Protein AF-A0AAW5MU94-F1 (afdb_monomer)

Structure (mmCIF, N/CA/C/O backbone):
data_AF-A0AAW5MU94-F1
#
_entry.id   AF-A0AAW5MU94-F1
#
loop_
_atom_site.group_PDB
_atom_site.id
_atom_site.type_symbol
_atom_site.label_atom_id
_atom_site.label_alt_id
_atom_site.label_comp_id
_atom_site.label_asym_id
_atom_site.label_entity_id
_atom_site.label_seq_id
_atom_site.pdbx_PDB_ins_code
_atom_site.Cartn_x
_atom_site.Cartn_y
_atom_site.Cartn_z
_atom_site.occupancy
_atom_site.B_iso_or_equiv
_atom_site.auth_seq_id
_atom_site.auth_comp_id
_atom_site.auth_asym_id
_atom_site.auth_atom_id
_atom_site.pdbx_PDB_model_num
ATOM 1 N N . LEU A 1 1 ? -4.472 -8.359 -6.532 1.00 60.62 1 LEU A N 1
ATOM 2 C CA . LEU A 1 1 ? -4.000 -6.972 -6.749 1.00 60.62 1 LEU A CA 1
ATOM 3 C C . LEU A 1 1 ? -4.367 -6.139 -5.529 1.00 60.62 1 LEU A C 1
ATOM 5 O O . LEU A 1 1 ? -5.458 -6.330 -5.005 1.00 60.62 1 LEU A O 1
ATOM 9 N N . SER A 1 2 ? -3.456 -5.291 -5.047 1.00 80.75 2 SER A N 1
ATOM 10 C CA . SER A 1 2 ? -3.722 -4.347 -3.952 1.00 80.75 2 SER A CA 1
ATOM 11 C C . SER A 1 2 ? -4.607 -3.190 -4.442 1.00 80.75 2 SER A C 1
ATOM 13 O O . SER A 1 2 ? -4.626 -2.896 -5.637 1.00 80.75 2 SER A O 1
ATOM 15 N N . LEU A 1 3 ? -5.322 -2.504 -3.540 1.00 86.62 3 LEU A N 1
ATOM 16 C CA . LEU A 1 3 ? -6.127 -1.327 -3.905 1.00 86.62 3 LEU A CA 1
ATOM 17 C C . LEU A 1 3 ? -5.268 -0.224 -4.548 1.00 86.62 3 LEU A C 1
ATOM 19 O O . LEU A 1 3 ? -5.679 0.373 -5.535 1.00 86.62 3 LEU A O 1
ATOM 23 N N . ALA A 1 4 ? -4.051 -0.025 -4.038 1.00 90.38 4 ALA A N 1
ATOM 24 C CA . ALA A 1 4 ? -3.072 0.915 -4.581 1.00 90.38 4 ALA A CA 1
ATOM 25 C C . ALA A 1 4 ? -2.655 0.578 -6.028 1.00 90.38 4 ALA A C 1
ATOM 27 O O . ALA A 1 4 ? -2.471 1.466 -6.855 1.00 90.38 4 ALA A O 1
ATOM 28 N N . ALA A 1 5 ? -2.561 -0.712 -6.369 1.00 89.69 5 ALA A N 1
ATOM 29 C CA . ALA A 1 5 ? -2.297 -1.147 -7.738 1.00 89.69 5 ALA A CA 1
ATOM 30 C C . ALA A 1 5 ? -3.487 -0.910 -8.681 1.00 89.69 5 ALA A C 1
ATOM 32 O O . ALA A 1 5 ? -3.282 -0.601 -9.849 1.00 89.69 5 ALA A O 1
ATOM 33 N N . ILE A 1 6 ? -4.719 -1.044 -8.181 1.00 92.12 6 ILE A N 1
ATOM 34 C CA . ILE A 1 6 ? -5.939 -0.803 -8.966 1.00 92.12 6 ILE A CA 1
ATOM 35 C C . ILE A 1 6 ? -6.132 0.696 -9.223 1.00 92.12 6 ILE A C 1
ATOM 37 O O . ILE A 1 6 ? -6.508 1.083 -10.325 1.00 92.12 6 ILE A O 1
ATOM 41 N N . SER A 1 7 ? -5.867 1.543 -8.224 1.00 92.88 7 SER A N 1
ATOM 42 C CA . SER A 1 7 ? -6.001 2.999 -8.344 1.00 92.88 7 SER A CA 1
ATOM 43 C C . SER A 1 7 ? -4.811 3.675 -9.032 1.00 92.88 7 SER A C 1
ATOM 45 O O . SER A 1 7 ? -4.924 4.829 -9.436 1.00 92.88 7 SER A O 1
ATOM 47 N N . GLY A 1 8 ? -3.670 2.987 -9.141 1.00 93.44 8 GLY A N 1
ATOM 48 C CA . GLY A 1 8 ? -2.445 3.517 -9.740 1.00 93.44 8 GLY A CA 1
ATOM 49 C C . GLY A 1 8 ? -1.724 4.569 -8.891 1.00 93.44 8 GLY A C 1
ATOM 50 O O . GLY A 1 8 ? -0.833 5.248 -9.393 1.00 93.44 8 GLY A O 1
ATOM 51 N N . GLN A 1 9 ? -2.081 4.713 -7.613 1.00 95.69 9 GLN A N 1
ATOM 52 C CA . GLN A 1 9 ? -1.517 5.723 -6.715 1.00 95.69 9 GLN A CA 1
ATOM 53 C C . GLN A 1 9 ? -1.326 5.192 -5.293 1.00 95.69 9 GLN A C 1
ATOM 55 O O . GLN A 1 9 ? -1.823 4.124 -4.938 1.00 95.69 9 GLN A O 1
ATOM 60 N N . ALA A 1 10 ? -0.596 5.946 -4.470 1.00 97.38 10 ALA A N 1
ATOM 61 C CA . ALA A 1 10 ? -0.443 5.641 -3.053 1.00 97.38 10 ALA A CA 1
ATOM 62 C C . ALA A 1 10 ? -1.808 5.692 -2.343 1.00 97.38 10 ALA A C 1
ATOM 64 O O . ALA A 1 10 ? -2.556 6.658 -2.491 1.00 97.38 10 ALA A O 1
ATOM 65 N N . VAL A 1 11 ? -2.135 4.652 -1.576 1.00 98.12 11 VAL A N 1
ATOM 66 C CA . VAL A 1 11 ? -3.407 4.525 -0.854 1.00 98.12 11 VAL A CA 1
ATOM 67 C C . VAL A 1 11 ? -3.153 4.100 0.586 1.00 98.12 11 VAL A C 1
ATOM 69 O O . VAL A 1 11 ? -2.306 3.249 0.855 1.00 98.12 11 VAL A O 1
ATOM 72 N N . LYS A 1 12 ? -3.934 4.672 1.504 1.00 98.25 12 LYS A N 1
ATOM 73 C CA . LYS A 1 12 ? -4.039 4.232 2.894 1.00 98.25 12 LYS A CA 1
ATOM 74 C C . LYS A 1 12 ? -5.450 3.715 3.158 1.00 98.25 12 LYS A C 1
ATOM 76 O O . LYS A 1 12 ? -6.412 4.388 2.799 1.00 98.25 12 LYS A O 1
ATOM 81 N N . THR A 1 13 ? -5.559 2.554 3.791 1.00 98.00 13 THR A N 1
ATOM 82 C CA . THR A 1 13 ? -6.816 2.018 4.329 1.00 98.00 13 THR A CA 1
ATOM 83 C C . THR A 1 13 ? -6.628 1.650 5.792 1.00 98.00 13 THR A C 1
ATOM 85 O O . T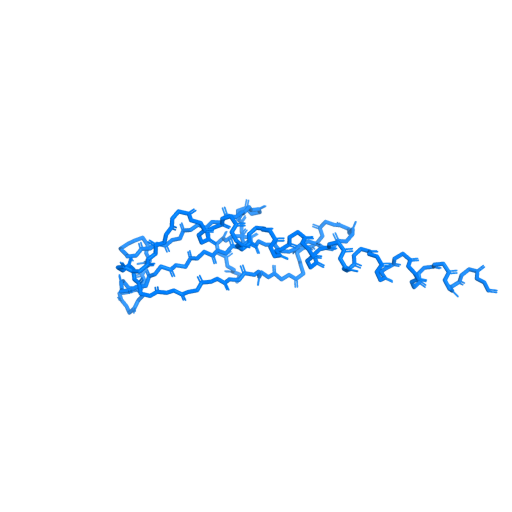HR A 1 13 ? -5.559 1.187 6.190 1.00 98.00 13 THR A O 1
ATOM 88 N N . MET A 1 14 ? -7.643 1.879 6.617 1.00 97.81 14 MET A N 1
ATOM 89 C CA . MET A 1 14 ? -7.571 1.605 8.051 1.00 97.81 14 MET A CA 1
ATOM 90 C C . MET A 1 14 ? -8.933 1.243 8.626 1.00 97.81 14 MET A C 1
ATOM 92 O O . MET A 1 14 ? -9.962 1.656 8.094 1.00 97.81 14 MET A O 1
ATOM 96 N N . ALA A 1 15 ? -8.923 0.504 9.732 1.00 97.31 15 ALA A N 1
ATOM 97 C CA . ALA A 1 15 ? -10.126 0.172 10.483 1.00 97.31 15 ALA A CA 1
ATOM 98 C C . ALA A 1 15 ? -11.244 -0.443 9.619 1.00 97.31 15 ALA A C 1
ATOM 100 O O . ALA A 1 15 ? -11.012 -1.394 8.866 1.00 97.31 15 ALA A O 1
ATOM 101 N N . ASP A 1 16 ? -12.451 0.101 9.736 1.00 97.19 16 ASP A N 1
ATOM 102 C CA . ASP A 1 16 ? -13.686 -0.330 9.088 1.00 97.19 16 ASP A CA 1
ATOM 103 C C . ASP A 1 16 ? -13.735 -0.037 7.581 1.00 97.19 16 ASP A C 1
ATOM 105 O O . ASP A 1 16 ? -14.612 -0.545 6.882 1.00 97.19 16 ASP A O 1
ATOM 109 N N . GLN A 1 17 ? -12.743 0.679 7.039 1.00 97.25 17 GLN A N 1
ATOM 110 C CA . GLN A 1 17 ? -12.537 0.769 5.590 1.00 97.25 17 GLN A CA 1
ATOM 111 C C . GLN A 1 17 ? -12.147 -0.589 4.988 1.00 97.25 17 GLN A C 1
ATOM 113 O O . GLN A 1 17 ? -12.338 -0.825 3.792 1.00 97.25 17 GLN A O 1
ATOM 118 N N . HIS A 1 18 ? -11.584 -1.497 5.794 1.00 97.44 18 HIS A N 1
ATOM 119 C CA . HIS A 1 18 ? -11.296 -2.854 5.357 1.00 97.44 18 HIS A CA 1
ATOM 120 C C . HIS A 1 18 ? -12.564 -3.712 5.335 1.00 97.44 18 HIS A C 1
ATOM 122 O O . HIS A 1 18 ? -13.278 -3.840 6.329 1.00 97.44 18 HIS A O 1
ATOM 128 N N . PHE A 1 19 ? -12.773 -4.424 4.224 1.00 96.56 19 PHE A N 1
ATOM 129 C CA . PHE A 1 19 ? -13.900 -5.350 4.070 1.00 96.56 19 PHE A CA 1
ATOM 130 C C . PHE A 1 19 ? -13.897 -6.498 5.098 1.00 96.56 19 PHE A C 1
ATOM 132 O O . PHE A 1 19 ? -14.949 -6.993 5.494 1.00 96.56 19 PHE A O 1
ATOM 139 N N . LYS A 1 20 ? -12.715 -6.972 5.514 1.00 97.75 20 LYS A N 1
ATOM 140 C CA . LYS A 1 20 ? -12.580 -8.083 6.466 1.00 97.75 20 LYS A CA 1
ATOM 141 C C . LYS A 1 20 ? -12.351 -7.549 7.878 1.00 97.75 20 LYS A C 1
ATOM 143 O O . LYS A 1 20 ? -11.339 -6.901 8.122 1.00 97.75 20 LYS A O 1
ATOM 148 N N . GLN A 1 21 ? -13.220 -7.944 8.810 1.00 97.88 21 GLN A N 1
ATOM 149 C CA . GLN A 1 21 ? -13.150 -7.555 10.227 1.00 97.88 21 GLN A CA 1
ATOM 150 C C . GLN A 1 21 ? -11.817 -7.895 10.905 1.00 97.88 21 GLN A C 1
ATOM 152 O O . GLN A 1 21 ? -11.365 -7.162 11.774 1.00 97.88 21 GLN A O 1
ATOM 157 N N . VAL A 1 22 ? -11.130 -8.958 10.469 1.00 98.12 22 VAL A N 1
ATOM 158 C CA . VAL A 1 22 ? -9.796 -9.316 10.989 1.00 98.12 22 VAL A CA 1
ATOM 159 C C . VAL A 1 22 ? -8.748 -8.207 10.779 1.00 98.12 22 VAL A C 1
ATOM 161 O O . VAL A 1 22 ? -7.757 -8.151 11.500 1.00 98.12 22 VAL A O 1
ATOM 164 N N . LEU A 1 23 ? -8.968 -7.309 9.812 1.00 98.25 23 LEU A N 1
ATOM 165 C CA . LEU A 1 23 ? -8.082 -6.185 9.499 1.00 98.25 23 LEU A CA 1
ATOM 166 C C . LEU A 1 23 ? -8.509 -4.874 10.180 1.00 98.25 23 LEU A C 1
ATOM 168 O O . LEU A 1 23 ? -7.872 -3.848 9.961 1.00 98.25 23 LEU A O 1
ATOM 172 N N . TRP A 1 24 ? -9.573 -4.869 10.988 1.00 98.38 24 TRP A N 1
ATOM 173 C CA . 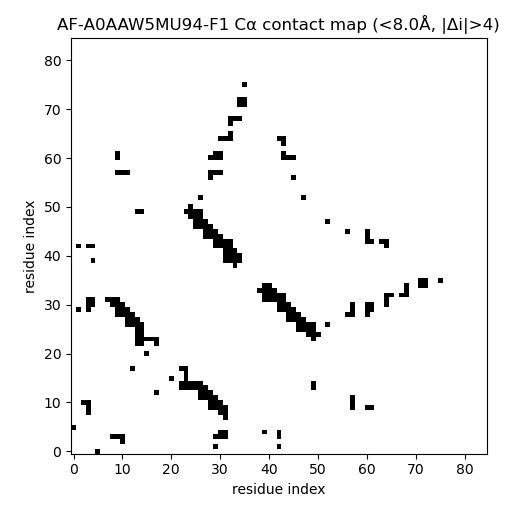TRP A 1 24 ? -10.080 -3.638 11.607 1.00 98.38 24 TRP A CA 1
ATOM 174 C C . TRP A 1 24 ? -9.140 -3.046 12.661 1.00 98.38 24 TR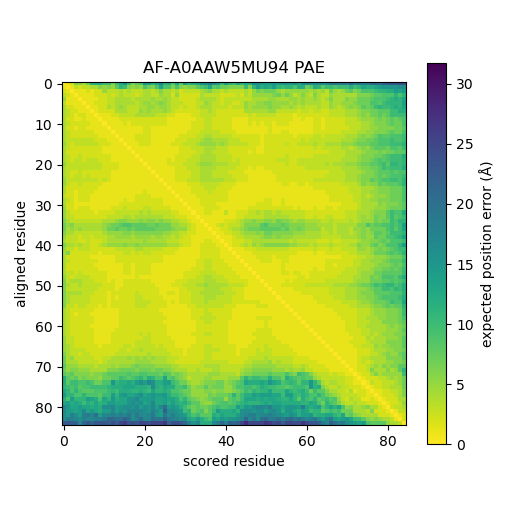P A C 1
ATOM 176 O O . TRP A 1 24 ? -9.164 -1.845 12.891 1.00 98.38 24 TRP A O 1
ATOM 186 N N . ASN A 1 25 ? -8.242 -3.840 13.239 1.00 98.31 25 ASN A N 1
ATOM 187 C CA . ASN A 1 25 ? -7.239 -3.320 14.175 1.00 98.31 25 ASN A CA 1
ATOM 188 C C . ASN A 1 25 ? -5.948 -2.877 13.464 1.00 98.31 25 ASN A C 1
ATOM 190 O O . ASN A 1 25 ? -4.929 -2.658 14.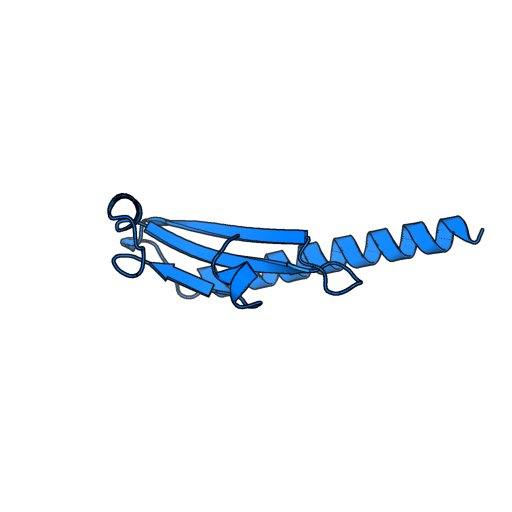112 1.00 98.31 25 ASN A O 1
ATOM 194 N N . TRP A 1 26 ? -5.962 -2.777 12.130 1.00 98.62 26 TRP A N 1
ATOM 195 C CA . TRP A 1 26 ? -4.787 -2.483 11.314 1.00 98.62 26 TRP A CA 1
ATOM 196 C C . TRP A 1 26 ? -4.989 -1.243 10.445 1.00 98.62 26 TRP A C 1
ATOM 198 O O . TRP A 1 26 ? -6.092 -0.945 9.977 1.00 98.62 26 TRP A O 1
ATOM 208 N N . ALA A 1 27 ? -3.882 -0.561 10.174 1.00 98.56 27 ALA A N 1
ATOM 209 C CA . ALA A 1 27 ? -3.734 0.397 9.093 1.00 98.56 27 ALA A CA 1
ATOM 210 C C . ALA A 1 27 ? -2.733 -0.148 8.067 1.00 98.56 27 ALA A C 1
ATOM 212 O O . ALA A 1 27 ? -1.694 -0.701 8.431 1.00 98.56 27 ALA A O 1
ATOM 213 N N . PHE A 1 28 ? -3.045 0.028 6.785 1.00 98.44 28 PHE A N 1
ATOM 214 C CA . PHE A 1 28 ? -2.172 -0.311 5.669 1.00 98.44 28 PHE A CA 1
ATOM 215 C C . PHE A 1 28 ? -1.939 0.922 4.803 1.00 98.44 28 PHE A C 1
ATOM 217 O O . PHE A 1 28 ? -2.887 1.528 4.308 1.00 98.44 28 PHE A O 1
ATOM 224 N N . CYS A 1 29 ? -0.675 1.254 4.571 1.00 98.50 29 CYS A N 1
ATOM 225 C CA . CYS A 1 29 ? -0.246 2.182 3.530 1.00 98.50 29 CYS A CA 1
ATOM 226 C C . CYS A 1 29 ? 0.389 1.372 2.407 1.00 98.50 29 CYS A C 1
ATOM 228 O O . CYS A 1 29 ? 1.202 0.492 2.676 1.00 98.50 29 CYS A O 1
ATOM 230 N N . ALA A 1 30 ? 0.036 1.653 1.159 1.00 98.31 30 ALA A N 1
ATOM 231 C CA . ALA A 1 30 ? 0.565 0.938 0.010 1.00 98.31 30 ALA A CA 1
ATOM 232 C C . ALA A 1 30 ? 0.813 1.890 -1.161 1.00 98.31 30 ALA A C 1
ATOM 234 O O . ALA A 1 30 ? -0.052 2.696 -1.495 1.00 98.31 30 ALA A O 1
ATOM 235 N N . THR A 1 31 ? 1.967 1.761 -1.816 1.00 98.25 31 THR A N 1
ATOM 236 C CA . THR A 1 31 ? 2.311 2.513 -3.029 1.00 98.25 31 THR A CA 1
ATOM 237 C C . THR A 1 31 ? 2.694 1.553 -4.159 1.00 98.25 31 THR A C 1
ATOM 239 O O . THR A 1 31 ? 3.564 0.700 -3.947 1.00 98.25 31 THR A O 1
ATOM 242 N N . PRO A 1 32 ? 2.069 1.646 -5.350 1.00 96.75 32 PRO A N 1
ATOM 243 C CA . PRO A 1 32 ? 2.418 0.796 -6.482 1.00 96.75 32 PRO A CA 1
ATOM 244 C C . PRO A 1 32 ? 3.805 1.141 -7.036 1.00 96.75 32 PRO A C 1
ATOM 246 O O . PRO A 1 32 ? 4.225 2.297 -7.038 1.00 96.75 32 PRO A O 1
ATOM 249 N N . LEU A 1 33 ? 4.500 0.120 -7.533 1.00 94.12 33 LEU A N 1
ATOM 250 C CA . LEU A 1 33 ? 5.769 0.236 -8.244 1.00 94.12 33 LEU A CA 1
ATOM 251 C C . LEU A 1 33 ? 5.533 0.022 -9.736 1.00 94.12 33 LEU A C 1
ATOM 253 O O . LEU A 1 33 ? 4.893 -0.964 -10.115 1.00 94.12 33 LEU A O 1
ATOM 257 N N . PHE A 1 34 ? 6.115 0.879 -10.568 1.00 88.88 34 PHE A N 1
ATOM 258 C CA . PHE A 1 34 ? 6.068 0.754 -12.022 1.00 88.88 34 PHE A CA 1
ATOM 259 C C . PHE A 1 34 ? 7.479 0.578 -12.587 1.00 88.88 34 PHE A C 1
ATOM 261 O O . PHE A 1 34 ? 8.425 1.181 -12.086 1.00 88.88 34 PHE A O 1
ATOM 268 N N . ASP A 1 35 ? 7.620 -0.264 -13.610 1.00 85.31 35 ASP A N 1
ATOM 269 C CA . ASP A 1 35 ? 8.862 -0.384 -14.376 1.00 85.31 35 ASP A CA 1
ATOM 270 C C . ASP A 1 35 ? 9.038 0.786 -15.367 1.00 85.31 35 ASP A C 1
ATOM 272 O O . ASP A 1 35 ? 8.170 1.652 -15.507 1.00 85.31 35 ASP A O 1
ATOM 276 N N . SER A 1 36 ? 10.153 0.793 -16.107 1.00 81.12 36 SER A N 1
ATOM 277 C CA . SER A 1 36 ? 10.450 1.792 -17.151 1.00 81.12 36 SER A CA 1
ATOM 278 C C . SER A 1 36 ? 9.401 1.892 -18.258 1.00 81.12 36 SER A C 1
ATOM 280 O O . SER A 1 36 ? 9.349 2.896 -18.964 1.00 81.12 36 SER A O 1
ATOM 282 N N . LYS A 1 37 ? 8.556 0.870 -18.419 1.00 85.94 37 LYS A N 1
ATOM 283 C CA . LYS A 1 37 ? 7.489 0.806 -19.423 1.00 85.94 37 LYS A CA 1
ATOM 284 C C . LYS A 1 37 ? 6.127 1.186 -18.836 1.00 85.94 37 LYS A C 1
ATOM 286 O O . LYS A 1 37 ? 5.112 1.004 -19.504 1.00 85.94 37 LYS A O 1
ATOM 291 N N . GLY A 1 38 ? 6.088 1.673 -17.594 1.00 85.69 38 GLY A N 1
ATOM 292 C CA . GLY A 1 38 ? 4.855 2.008 -16.887 1.00 85.69 38 GLY A CA 1
ATOM 293 C C . GLY A 1 38 ? 4.038 0.785 -16.466 1.00 85.69 38 GLY A C 1
ATOM 294 O O . GLY A 1 38 ? 2.866 0.923 -16.122 1.00 85.69 38 GLY A O 1
ATOM 295 N N . ARG A 1 39 ? 4.614 -0.423 -16.495 1.00 90.00 39 ARG A N 1
ATOM 296 C CA . ARG A 1 39 ? 3.919 -1.645 -16.076 1.00 90.00 39 ARG A CA 1
ATOM 297 C C . ARG A 1 39 ? 4.062 -1.823 -14.576 1.00 90.00 39 ARG A C 1
ATOM 299 O O . ARG A 1 39 ? 5.151 -1.669 -14.029 1.00 90.00 39 ARG A O 1
ATOM 306 N N . LEU A 1 40 ? 2.969 -2.198 -13.919 1.00 92.06 40 LEU A N 1
ATOM 307 C CA . LEU A 1 40 ? 2.988 -2.546 -12.504 1.00 92.06 40 LEU A CA 1
ATOM 308 C C . LEU A 1 40 ? 3.949 -3.723 -12.269 1.00 92.06 40 LEU A C 1
ATOM 310 O O . LEU A 1 40 ? 3.745 -4.805 -12.817 1.00 92.06 40 LEU A O 1
ATOM 314 N N . THR A 1 41 ? 4.959 -3.513 -11.429 1.00 91.19 41 THR A N 1
ATOM 315 C CA . THR A 1 41 ? 5.962 -4.531 -11.069 1.00 91.19 41 THR A CA 1
ATOM 316 C C . THR A 1 41 ? 5.835 -4.989 -9.612 1.00 91.19 41 THR A C 1
ATOM 318 O O . THR A 1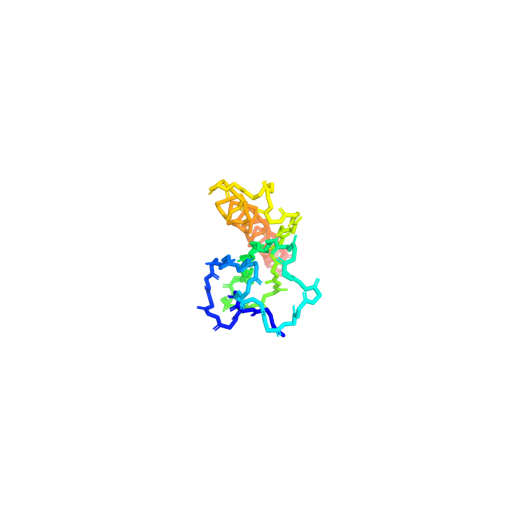 41 ? 6.281 -6.073 -9.245 1.00 91.19 41 THR A O 1
ATOM 321 N N . GLY A 1 42 ? 5.165 -4.204 -8.761 1.00 93.44 42 GLY A N 1
ATOM 322 C CA . GLY A 1 42 ? 4.981 -4.558 -7.356 1.00 93.44 42 GLY A CA 1
ATOM 323 C C . GLY A 1 42 ? 4.266 -3.489 -6.537 1.00 93.44 42 GLY A C 1
ATOM 324 O O . GLY A 1 42 ? 3.623 -2.582 -7.065 1.00 93.44 42 GLY A O 1
ATOM 325 N N . THR A 1 43 ? 4.348 -3.603 -5.215 1.00 96.31 43 THR A N 1
ATOM 326 C CA . THR A 1 43 ? 3.796 -2.628 -4.266 1.00 96.31 43 THR A CA 1
ATOM 327 C C . THR A 1 43 ? 4.674 -2.599 -3.022 1.00 96.31 43 THR A C 1
ATOM 329 O O . THR A 1 43 ? 4.983 -3.655 -2.474 1.00 96.31 43 THR A O 1
ATOM 332 N N . ILE A 1 44 ? 5.038 -1.405 -2.558 1.00 97.56 44 ILE A N 1
ATOM 333 C CA . ILE A 1 44 ? 5.614 -1.207 -1.224 1.00 97.56 44 ILE A CA 1
ATOM 334 C C . ILE A 1 44 ? 4.464 -1.016 -0.247 1.00 97.56 44 ILE A C 1
ATOM 336 O O . ILE A 1 44 ? 3.604 -0.170 -0.492 1.00 97.56 44 ILE A O 1
ATOM 340 N N . ALA A 1 45 ? 4.442 -1.786 0.840 1.00 97.75 45 ALA A N 1
ATOM 341 C CA . ALA A 1 45 ? 3.400 -1.700 1.852 1.00 97.75 45 ALA A CA 1
ATOM 342 C C . ALA A 1 45 ? 3.984 -1.560 3.261 1.00 97.75 45 ALA A C 1
ATOM 344 O O . ALA A 1 45 ? 5.015 -2.149 3.578 1.00 97.75 45 ALA A O 1
ATOM 345 N N . LEU A 1 46 ? 3.285 -0.803 4.101 1.00 98.56 46 LEU A N 1
ATOM 346 C CA . LEU A 1 46 ? 3.526 -0.670 5.532 1.00 98.56 46 LEU A CA 1
ATOM 347 C C . LEU A 1 46 ? 2.236 -1.041 6.255 1.00 98.56 46 LEU A C 1
ATOM 349 O O . LEU A 1 46 ? 1.170 -0.533 5.907 1.00 98.56 46 LEU A O 1
ATOM 353 N N . ALA A 1 47 ? 2.347 -1.922 7.246 1.00 98.31 47 ALA A N 1
ATOM 354 C CA . ALA A 1 47 ? 1.244 -2.333 8.102 1.00 98.31 47 ALA A CA 1
ATOM 355 C C . ALA A 1 47 ? 1.590 -2.046 9.563 1.00 98.31 47 ALA A C 1
ATOM 357 O O . ALA A 1 47 ? 2.689 -2.372 10.012 1.00 98.31 47 ALA A O 1
ATOM 358 N N . CYS A 1 48 ? 0.653 -1.467 10.303 1.00 98.44 48 CYS A N 1
ATOM 359 C CA . CYS A 1 48 ? 0.783 -1.251 11.741 1.00 98.44 48 CYS A CA 1
ATOM 360 C C . CYS A 1 48 ? -0.586 -1.369 12.430 1.00 98.44 48 CYS A C 1
ATOM 362 O O . CYS A 1 48 ? -1.616 -1.291 11.748 1.00 98.44 48 CYS A O 1
ATOM 364 N N . PRO A 1 49 ? -0.627 -1.566 13.761 1.00 98.69 49 PRO A N 1
ATOM 365 C CA . PRO A 1 49 ? -1.857 -1.391 14.524 1.00 98.69 49 PRO A CA 1
ATOM 366 C C . PRO A 1 49 ? -2.463 -0.015 14.242 1.00 98.69 49 PRO A C 1
ATOM 368 O O . PRO A 1 49 ? -1.732 0.975 14.139 1.00 98.69 49 PRO A O 1
ATOM 371 N N . VAL A 1 50 ? -3.785 0.060 14.095 1.00 98.31 50 VAL A N 1
ATOM 372 C CA . VAL A 1 50 ? -4.456 1.300 13.675 1.00 98.31 50 VAL A CA 1
ATOM 373 C C . VAL A 1 50 ? -4.207 2.456 14.648 1.00 98.31 50 VAL A C 1
ATOM 375 O O . VAL A 1 50 ? -4.100 3.603 14.223 1.00 98.31 50 VAL A O 1
ATOM 378 N N . GLU A 1 51 ? -4.003 2.162 15.931 1.00 98.19 51 GLU A N 1
ATOM 379 C CA . GLU A 1 51 ? -3.712 3.148 16.975 1.00 98.19 51 GLU A CA 1
ATOM 380 C C . GLU A 1 51 ? -2.298 3.743 16.867 1.00 98.19 51 GLU A C 1
ATOM 382 O O . GLU A 1 51 ? -2.008 4.764 17.486 1.00 98.19 51 GLU A O 1
ATOM 387 N N . GLN A 1 52 ? -1.411 3.114 16.092 1.00 98.50 52 GLN A N 1
ATOM 388 C CA . GLN A 1 52 ? -0.011 3.521 15.918 1.00 98.50 52 GLN A CA 1
ATOM 389 C C . GLN A 1 52 ? 0.245 4.211 14.576 1.00 98.50 52 GLN A C 1
ATOM 391 O O . GLN A 1 52 ? 1.377 4.603 14.289 1.00 98.50 52 GLN A O 1
ATOM 396 N N . THR A 1 53 ? -0.776 4.346 13.728 1.00 98.19 53 THR A N 1
ATOM 397 C CA . THR A 1 53 ? -0.586 4.925 12.403 1.00 98.19 53 THR A CA 1
ATOM 398 C C . THR A 1 53 ? -0.297 6.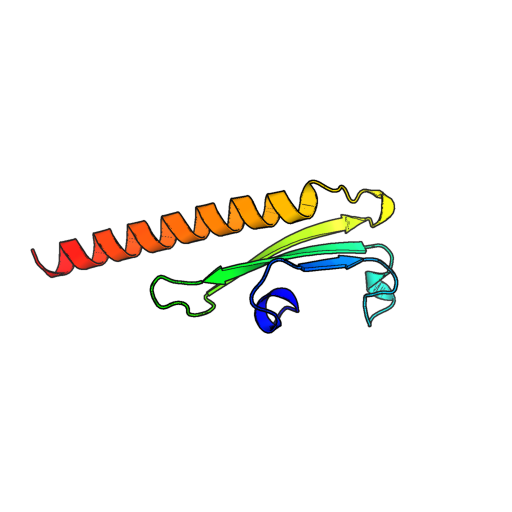421 12.471 1.00 98.19 53 THR A C 1
ATOM 400 O O . THR A 1 53 ? -0.889 7.164 13.253 1.00 98.19 53 THR A O 1
ATOM 403 N N . THR A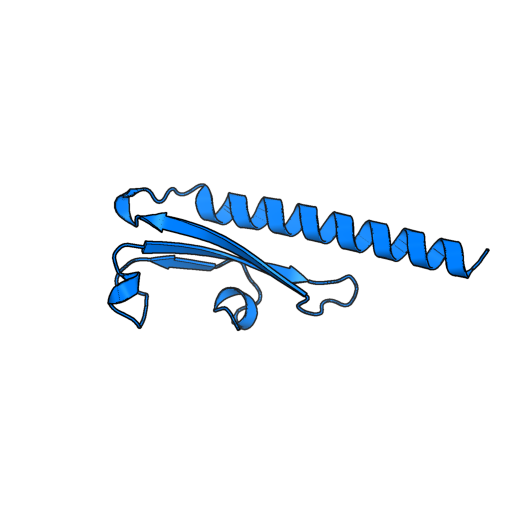 1 54 ? 0.584 6.889 11.592 1.00 98.50 54 THR A N 1
ATOM 404 C CA . THR A 1 54 ? 0.971 8.296 11.503 1.00 98.50 54 THR A CA 1
ATOM 405 C C . THR A 1 54 ? 0.622 8.892 10.138 1.00 98.50 54 THR A C 1
ATOM 407 O O . THR A 1 54 ? 0.293 8.191 9.171 1.00 98.50 54 THR A O 1
ATOM 410 N N . ALA A 1 55 ? 0.697 10.222 10.040 1.00 98.06 55 ALA A N 1
ATOM 411 C CA . ALA A 1 55 ? 0.597 10.924 8.762 1.00 98.06 55 ALA A CA 1
ATOM 412 C C . ALA A 1 55 ? 1.811 10.662 7.846 1.00 98.06 55 ALA A C 1
ATOM 414 O O . ALA A 1 55 ? 1.701 10.834 6.634 1.00 98.06 55 ALA A O 1
ATOM 415 N N . ALA A 1 56 ? 2.948 10.226 8.405 1.00 98.50 56 ALA A N 1
ATOM 416 C CA . ALA A 1 56 ? 4.178 9.964 7.662 1.00 98.50 56 ALA A CA 1
ATOM 417 C C . ALA A 1 56 ? 4.203 8.579 6.993 1.00 98.50 56 ALA A C 1
ATOM 419 O O . ALA A 1 56 ? 4.960 8.384 6.045 1.00 98.50 56 ALA A O 1
ATOM 420 N N . ASP A 1 57 ? 3.350 7.642 7.420 1.00 98.62 57 ASP A N 1
ATOM 421 C CA . ASP A 1 57 ? 3.350 6.259 6.926 1.00 98.62 57 ASP A CA 1
ATOM 422 C C . ASP A 1 57 ? 3.141 6.179 5.403 1.00 98.62 57 ASP A C 1
ATOM 424 O O . ASP A 1 57 ? 3.855 5.463 4.702 1.00 98.62 57 ASP A O 1
ATOM 428 N N . LEU A 1 58 ? 2.171 6.927 4.862 1.00 98.38 58 LEU A N 1
ATOM 429 C CA . LEU A 1 58 ? 1.885 6.912 3.425 1.00 98.38 58 LEU A CA 1
ATOM 430 C C . LEU A 1 58 ? 3.005 7.591 2.610 1.00 98.38 58 LEU A C 1
ATOM 432 O O . LEU A 1 58 ? 3.515 6.943 1.689 1.00 98.38 58 LEU A O 1
ATOM 436 N N . PRO A 1 59 ? 3.467 8.815 2.956 1.00 98.56 59 PRO A N 1
ATOM 437 C CA . PRO A 1 59 ? 4.661 9.413 2.355 1.00 98.56 59 PRO A CA 1
ATOM 438 C C . PRO A 1 59 ? 5.904 8.521 2.410 1.00 98.56 59 PRO A C 1
ATOM 440 O O . PRO A 1 59 ? 6.666 8.494 1.446 1.00 98.56 59 PRO A O 1
ATOM 443 N N . LEU A 1 60 ? 6.098 7.763 3.493 1.00 98.62 60 LEU A N 1
ATOM 444 C CA . LEU A 1 60 ? 7.216 6.832 3.625 1.00 98.62 60 LEU A CA 1
ATOM 445 C C . LEU A 1 60 ? 7.141 5.722 2.572 1.00 98.62 60 LEU A C 1
ATOM 447 O O . LEU A 1 60 ? 8.116 5.493 1.857 1.00 98.62 60 LEU A O 1
ATOM 451 N N . THR A 1 61 ? 5.978 5.076 2.409 1.00 98.38 61 THR A N 1
ATOM 452 C CA . THR A 1 61 ? 5.812 4.065 1.346 1.00 98.38 61 THR A CA 1
ATOM 453 C C . THR A 1 61 ? 6.016 4.653 -0.049 1.00 98.38 61 THR A C 1
ATOM 455 O O . THR A 1 61 ? 6.576 3.980 -0.911 1.00 98.38 61 THR A O 1
ATOM 458 N N . LEU A 1 62 ? 5.626 5.916 -0.263 1.00 97.81 62 LEU A N 1
ATOM 459 C CA . LEU A 1 62 ? 5.817 6.618 -1.530 1.00 97.81 62 LEU A CA 1
ATOM 460 C C . LEU A 1 62 ? 7.293 6.906 -1.816 1.00 97.81 62 LEU A C 1
ATOM 462 O O . LEU A 1 62 ? 7.751 6.696 -2.938 1.00 97.81 62 LEU A O 1
ATOM 466 N N . ALA A 1 63 ? 8.034 7.379 -0.815 1.00 98.06 63 ALA A N 1
ATOM 467 C CA . ALA A 1 63 ? 9.459 7.658 -0.940 1.00 98.06 63 ALA A CA 1
ATOM 468 C C . ALA A 1 63 ? 10.246 6.379 -1.253 1.00 98.06 63 ALA A C 1
ATOM 470 O O . ALA A 1 63 ? 11.022 6.358 -2.205 1.00 98.06 63 ALA A O 1
ATOM 471 N N . ILE A 1 64 ? 9.969 5.290 -0.529 1.00 97.81 64 ILE A N 1
ATOM 472 C CA . ILE A 1 64 ? 10.592 3.983 -0.780 1.00 97.81 64 ILE A CA 1
ATOM 473 C C . ILE A 1 64 ? 10.211 3.461 -2.169 1.00 97.81 64 ILE A C 1
ATOM 475 O O . ILE A 1 64 ? 11.070 2.971 -2.896 1.00 97.81 64 ILE A O 1
ATOM 479 N N . ALA A 1 65 ? 8.943 3.589 -2.575 1.00 95.75 65 ALA A N 1
ATOM 480 C CA . ALA A 1 65 ? 8.513 3.139 -3.895 1.00 95.75 65 ALA A CA 1
ATOM 481 C C . ALA A 1 65 ? 9.215 3.895 -5.033 1.00 95.75 65 ALA A C 1
ATOM 483 O O . ALA A 1 65 ? 9.600 3.292 -6.033 1.00 95.75 65 ALA A O 1
ATOM 484 N N . ARG A 1 66 ? 9.428 5.205 -4.867 1.00 93.69 66 ARG A N 1
ATOM 485 C CA . ARG A 1 66 ? 10.208 6.016 -5.811 1.00 93.69 66 ARG A CA 1
ATOM 486 C C . ARG A 1 66 ? 11.664 5.578 -5.864 1.00 93.69 66 ARG A C 1
ATOM 488 O O . ARG A 1 66 ? 12.190 5.422 -6.958 1.00 93.69 66 ARG A O 1
ATOM 495 N N . GLU A 1 67 ? 12.284 5.343 -4.713 1.00 95.00 67 GLU A N 1
ATOM 496 C CA . GLU A 1 67 ? 13.678 4.897 -4.644 1.00 95.00 67 GLU A CA 1
ATOM 497 C C . GLU A 1 67 ? 13.868 3.546 -5.344 1.00 95.00 67 GLU A C 1
ATOM 499 O O . GLU A 1 67 ? 14.708 3.409 -6.229 1.00 95.00 67 GLU A O 1
ATOM 504 N N . VAL A 1 68 ? 13.011 2.568 -5.037 1.00 93.81 68 VAL A N 1
ATOM 505 C CA . VAL A 1 68 ? 13.027 1.256 -5.701 1.00 93.81 68 VAL A CA 1
ATOM 506 C C . VAL A 1 68 ? 12.768 1.393 -7.202 1.00 93.81 68 VAL A C 1
ATOM 508 O O . VAL A 1 68 ? 13.456 0.762 -8.000 1.00 93.81 68 VAL A O 1
ATOM 511 N N . GLY A 1 69 ? 11.814 2.237 -7.606 1.00 90.44 69 GLY A N 1
ATOM 512 C CA . GLY A 1 69 ? 11.566 2.534 -9.016 1.00 90.44 69 GLY A CA 1
ATOM 513 C C . GLY A 1 69 ? 12.811 3.083 -9.718 1.00 90.44 69 GLY A C 1
ATOM 514 O O . GLY A 1 69 ? 13.189 2.581 -10.772 1.00 90.44 69 GLY A O 1
ATOM 515 N N . ASN A 1 70 ? 13.497 4.050 -9.108 1.00 89.06 70 ASN A N 1
ATOM 516 C CA . ASN A 1 70 ? 14.716 4.649 -9.653 1.00 89.06 70 ASN A CA 1
ATOM 517 C C . ASN A 1 70 ? 15.860 3.634 -9.795 1.00 89.06 70 ASN A C 1
ATOM 519 O O . ASN A 1 70 ? 16.569 3.652 -10.805 1.00 89.06 70 ASN A O 1
ATOM 523 N N . LEU A 1 71 ? 16.023 2.726 -8.828 1.00 89.06 71 LEU A N 1
ATOM 524 C CA . LEU A 1 71 ? 17.015 1.650 -8.910 1.00 89.06 71 LEU A CA 1
ATOM 525 C C . LEU A 1 71 ? 16.715 0.705 -10.081 1.00 89.06 71 LEU A C 1
ATOM 527 O O . LEU A 1 71 ? 17.593 0.449 -10.902 1.00 89.06 71 LEU A O 1
ATOM 531 N N . LEU A 1 72 ? 15.457 0.278 -10.236 1.00 85.81 72 LEU A N 1
ATOM 532 C CA . LEU A 1 72 ? 15.038 -0.584 -11.349 1.00 85.81 72 LEU A CA 1
ATOM 533 C C . LEU A 1 72 ? 15.231 0.083 -12.721 1.00 85.81 72 LEU A C 1
ATOM 535 O O . LEU A 1 72 ? 15.609 -0.580 -13.689 1.00 85.81 72 LEU A O 1
ATOM 539 N N . LEU A 1 73 ? 14.981 1.394 -12.818 1.00 85.56 73 LEU A N 1
ATOM 540 C CA . LEU A 1 73 ? 15.256 2.176 -14.027 1.00 85.56 73 LEU A CA 1
ATOM 541 C C . LEU A 1 73 ? 16.753 2.188 -14.351 1.00 85.56 73 LEU A C 1
ATOM 543 O O . LEU A 1 73 ? 17.137 1.954 -15.497 1.00 85.56 73 LEU A O 1
ATOM 547 N N . THR A 1 74 ? 17.585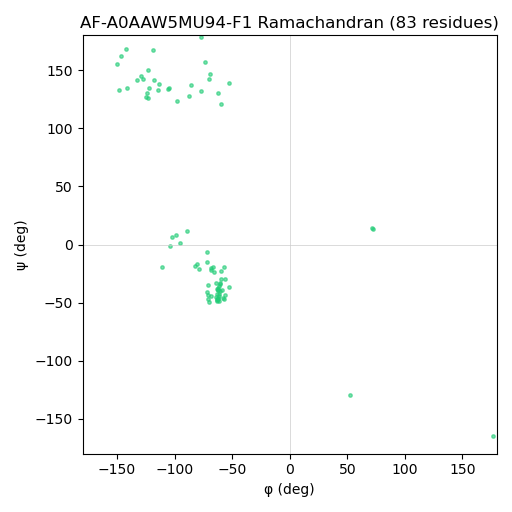 2.437 -13.342 1.00 85.88 74 THR A N 1
ATOM 548 C CA . THR A 1 74 ? 19.043 2.520 -13.489 1.00 85.88 74 THR A CA 1
ATOM 549 C C . THR A 1 74 ? 19.628 1.186 -13.949 1.00 85.88 74 THR A C 1
ATOM 551 O O . THR A 1 74 ? 20.355 1.150 -14.942 1.00 85.88 74 THR A O 1
ATOM 554 N N . ASP A 1 75 ? 19.235 0.081 -13.313 1.00 81.31 75 ASP A N 1
ATOM 555 C CA . ASP A 1 75 ? 19.661 -1.266 -13.705 1.00 81.31 75 ASP A CA 1
ATOM 556 C C . ASP A 1 75 ? 19.237 -1.606 -15.139 1.00 81.31 75 ASP A C 1
ATOM 558 O O . ASP A 1 75 ? 20.015 -2.171 -15.912 1.00 81.31 75 ASP A O 1
ATOM 562 N N . SER A 1 76 ? 18.020 -1.214 -15.538 1.00 80.56 76 SER A N 1
ATOM 563 C CA . SER A 1 76 ? 17.537 -1.426 -16.905 1.00 80.56 76 SER A CA 1
ATOM 564 C C . SER A 1 76 ? 18.363 -0.662 -17.942 1.00 80.56 76 SER A C 1
ATOM 566 O O . SER A 1 76 ? 18.580 -1.188 -19.034 1.00 80.56 76 SER A O 1
ATOM 568 N N . LEU A 1 77 ? 18.792 0.566 -17.635 1.00 82.38 77 LEU A N 1
ATOM 569 C CA . LEU A 1 77 ? 19.615 1.378 -18.535 1.00 82.38 77 LEU A CA 1
ATOM 570 C C . LEU A 1 77 ? 21.033 0.814 -18.654 1.00 82.38 77 LEU A C 1
ATOM 572 O O . LEU A 1 77 ? 21.551 0.701 -19.762 1.00 82.38 77 LEU A O 1
ATOM 576 N N . LEU A 1 78 ? 21.643 0.399 -17.540 1.00 84.00 78 LEU A N 1
ATOM 577 C CA . LEU A 1 78 ? 22.961 -0.244 -17.544 1.00 84.00 78 LEU A CA 1
ATOM 578 C C . LEU A 1 78 ? 22.951 -1.548 -18.350 1.00 84.00 78 LEU 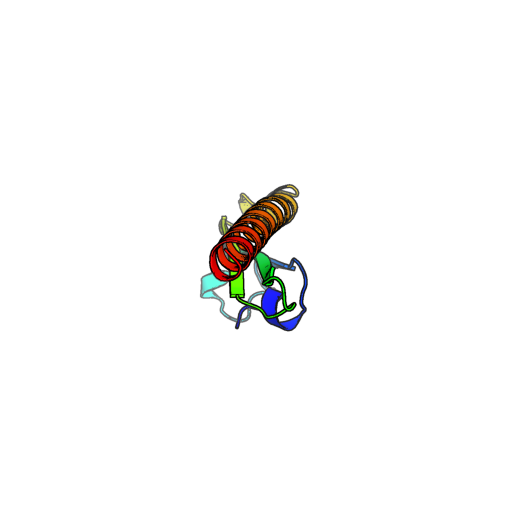A C 1
ATOM 580 O O . LEU A 1 78 ? 23.840 -1.785 -19.169 1.00 84.00 78 LEU A O 1
ATOM 584 N N . ALA A 1 79 ? 21.920 -2.373 -18.160 1.00 82.12 79 ALA A N 1
ATOM 585 C CA . ALA A 1 79 ? 21.759 -3.614 -18.907 1.00 82.12 79 ALA A CA 1
ATOM 586 C C . ALA A 1 79 ? 21.557 -3.380 -20.413 1.00 82.12 79 ALA A C 1
ATOM 588 O O . ALA A 1 79 ? 21.994 -4.204 -21.212 1.00 82.12 79 ALA A O 1
ATOM 589 N N . GLU A 1 80 ? 20.896 -2.289 -20.810 1.00 81.56 80 GLU A N 1
ATOM 590 C CA . GLU A 1 80 ? 20.738 -1.926 -22.222 1.00 81.56 80 GLU A CA 1
ATOM 591 C C . GLU A 1 80 ? 22.058 -1.448 -22.827 1.00 81.56 80 GLU A C 1
ATOM 593 O O . GLU A 1 80 ? 22.445 -1.945 -23.878 1.00 81.56 80 GLU A O 1
ATOM 598 N N . THR A 1 81 ? 22.794 -0.563 -22.149 1.00 80.00 81 THR A N 1
ATOM 599 C CA . THR A 1 81 ? 24.108 -0.093 -22.621 1.00 80.00 81 THR A CA 1
ATOM 600 C C . THR A 1 81 ? 25.067 -1.258 -22.865 1.00 80.00 81 THR A C 1
ATOM 602 O O . THR A 1 81 ? 25.701 -1.318 -23.912 1.00 80.00 81 THR A O 1
ATOM 605 N N . ASN A 1 82 ? 25.112 -2.233 -21.952 1.00 80.00 82 ASN A N 1
ATOM 606 C CA . ASN A 1 82 ? 25.964 -3.418 -22.092 1.00 80.00 82 ASN A CA 1
ATOM 607 C C . ASN A 1 82 ? 25.566 -4.347 -23.251 1.00 80.00 82 ASN A C 1
ATOM 609 O O . ASN A 1 82 ? 26.382 -5.162 -23.662 1.00 80.00 82 ASN A O 1
ATOM 613 N N . ARG A 1 83 ? 24.332 -4.269 -23.770 1.00 83.38 83 ARG A N 1
ATOM 614 C CA . ARG A 1 83 ? 23.914 -5.042 -24.955 1.00 83.38 83 ARG A CA 1
ATOM 615 C C . ARG A 1 83 ? 24.405 -4.440 -26.272 1.00 83.38 83 ARG A C 1
ATOM 617 O O . ARG A 1 83 ? 24.422 -5.151 -27.271 1.00 83.38 83 ARG A O 1
ATOM 624 N N . HIS A 1 84 ? 24.743 -3.151 -26.279 1.00 79.06 84 HIS A N 1
ATOM 625 C CA . HIS A 1 84 ? 25.175 -2.411 -27.472 1.00 79.06 84 HIS A CA 1
ATOM 626 C C . HIS A 1 84 ? 26.698 -2.201 -27.537 1.00 79.06 84 HIS A C 1
ATOM 628 O O . HIS A 1 84 ? 27.169 -1.492 -28.427 1.00 79.06 84 HIS A O 1
ATOM 634 N N . LEU A 1 85 ? 27.449 -2.802 -26.606 1.00 66.94 85 LEU A N 1
ATOM 635 C CA . LEU A 1 85 ? 28.915 -2.886 -26.587 1.00 66.94 85 LEU A CA 1
ATOM 636 C C . LEU A 1 85 ? 29.372 -4.259 -27.091 1.00 66.94 85 LEU A C 1
ATOM 638 O O . LEU A 1 85 ? 30.394 -4.291 -27.810 1.00 66.94 85 LEU A O 1
#

InterPro domains:
  IPR029016 GAF-like domain superfamily [G3DSA:3.30.450.40] (1-72)

Mean predicted aligned error: 4.31 Å

Secondary structure (DSSP, 8-state):
--HHHHHTS-EEEEGGGSSSGGGTTEEEEEEEEE-TTS-EEEEEEEEEEGGG--SSHHHHHHHHHHHHHHHHHHHHHHHHHTT--

Solvent-accessible surface area (backbone atoms only — not comparable to full-atom values): 4758 Å² total; per-residue (Å²): 134,55,71,19,59,75,71,72,37,73,40,75,50,43,26,83,73,38,92,50,73,90,44,35,62,26,26,39,22,29,10,44,24,47,48,90,84,70,44,80,73,51,66,36,72,48,76,44,50,44,92,73,64,60,87,58,51,50,60,48,24,42,53,52,25,51,51,54,34,52,50,55,41,49,54,52,50,54,57,50,55,65,72,78,110

pLDDT: mean 92.55, std 7.66, range [60.62, 98.69]

Sequence (85 aa):
LSLAAISGQAVKTMADQHFKQVLWNWAFCATPLFDSKGRLTGTIALACPVEQTTAADLPLTLAIAREVGNLLLTDSLLAETNRHL

Foldseek 3Di:
DDPQVVVVAWDKDEAPSDPDNVRNQKIKIKHFAAEPVRDTPGIQMDMDGRVPDDPCRNVVSVVVSVVVRVVRHVVVVVVVVVVVD

Organism: NCBI:txid1499973

Nearest PDB structures (foldseek):
  4lrz-assembly1_H  TM=9.713E-01  e=4.112E-13  Escherichia coli K-12
  4lrz-assembly2_E  TM=9.720E-01  e=6.475E-13  Escherichia coli K-12
  2o0y-assembly2_D  TM=6.715E-01  e=8.898E-03  Rhodococcus sp. (in: high G+C Gram-positive bacteria)
  5tjj-assembly1_B  TM=6.960E-01  e=5.468E-02  Alicyclobacillus acidocaldarius subsp. acidocaldarius DSM 446
  3mq0-assembly1_A  TM=6.532E-01  e=1.446E-01  Agrobacterium tumefaciens

Radius of gyration: 15.85 Å; Cα contacts (8 Å, |Δi|>4): 130; chains: 1; bounding box: 43×20×44 Å